Protein AF-A0A016V0T1-F1 (afdb_monomer_lite)

Foldseek 3Di:
DDDDDDDDPDPPVVVVLVVVLVVVLVVLVVCCVADQDPVRDGDGDDDDDDDPDVSSVVSCCVRVNDPWDWDWDADPVGDIDIDIDDPPD

Radius of gyration: 19.75 Å; chains: 1; bounding box: 42×63×46 Å

Sequence (89 aa):
MCQSESGGYAPSSLTTVDHMAAMLNSLIAVRRRGYSTSEGHKKPFQMIIITHDDHLVDKLMIGSKPEFIYVLGKDNSGISHVRRQYSDG

pLDDT: mean 81.26, std 17.35, range [36.78, 96.94]

Organism: NCBI:txid53326

Structure (mmCIF, N/CA/C/O backbone):
data_AF-A0A016V0T1-F1
#
_entry.id   AF-A0A016V0T1-F1
#
loop_
_atom_site.group_PDB
_atom_site.id
_atom_site.type_symbol
_atom_site.label_atom_id
_atom_site.label_alt_id
_atom_site.label_comp_id
_atom_site.label_asym_id
_atom_site.label_entity_id
_atom_site.label_seq_id
_atom_site.pdbx_PDB_ins_code
_atom_site.Cartn_x
_atom_site.Cartn_y
_atom_site.Cartn_z
_atom_site.occupancy
_atom_site.B_iso_or_equiv
_atom_site.auth_seq_id
_atom_site.auth_comp_id
_atom_site.auth_asym_id
_atom_site.auth_atom_id
_atom_site.pdbx_PDB_model_num
ATOM 1 N N . MET A 1 1 ? 30.506 -46.695 3.004 1.00 36.78 1 MET A N 1
ATOM 2 C CA . MET A 1 1 ? 29.262 -46.236 3.656 1.00 36.78 1 MET A CA 1
ATOM 3 C C . MET A 1 1 ? 29.525 -44.844 4.202 1.00 36.78 1 MET A C 1
ATOM 5 O O . MET A 1 1 ? 30.121 -44.726 5.261 1.00 36.78 1 MET A O 1
ATOM 9 N N . CYS A 1 2 ? 29.177 -43.807 3.445 1.00 37.84 2 CYS A N 1
ATOM 10 C CA . CYS A 1 2 ? 29.213 -42.428 3.927 1.00 37.84 2 CYS A CA 1
ATOM 11 C C . CYS A 1 2 ? 27.768 -42.059 4.244 1.00 37.84 2 CYS A C 1
ATOM 13 O O . CYS A 1 2 ? 26.911 -42.127 3.365 1.00 37.84 2 CYS A O 1
ATOM 15 N N . GLN A 1 3 ? 27.494 -41.809 5.521 1.00 39.94 3 GLN A N 1
ATOM 16 C CA . GLN A 1 3 ? 26.177 -41.409 5.989 1.00 39.94 3 GLN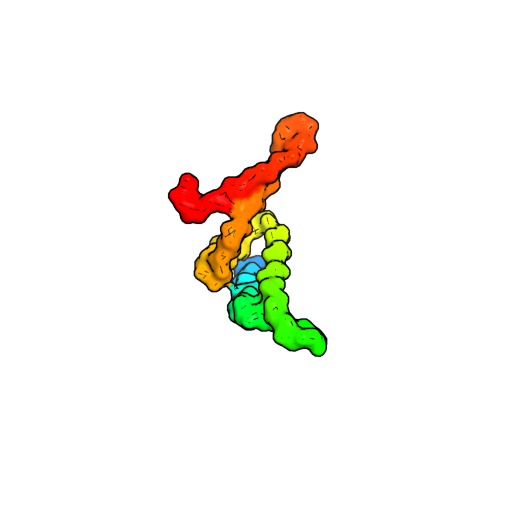 A CA 1
ATOM 17 C C . GLN A 1 3 ? 25.900 -39.999 5.465 1.00 39.94 3 GLN A C 1
ATOM 19 O O . GLN A 1 3 ? 26.701 -39.088 5.651 1.00 39.94 3 GLN A O 1
ATOM 24 N N . SER A 1 4 ? 24.797 -39.870 4.740 1.00 43.72 4 SER A N 1
ATOM 25 C CA . SER A 1 4 ? 24.270 -38.629 4.190 1.00 43.72 4 SER A CA 1
ATOM 26 C C . SER A 1 4 ? 23.835 -37.698 5.318 1.00 43.72 4 SER A C 1
ATOM 28 O O . SER A 1 4 ? 22.954 -38.048 6.106 1.00 43.72 4 SER A O 1
ATOM 30 N N . GLU A 1 5 ? 24.461 -36.526 5.378 1.00 44.41 5 GLU A N 1
ATOM 31 C CA . GLU A 1 5 ? 24.112 -35.447 6.292 1.00 44.41 5 GLU A CA 1
ATOM 32 C C . GLU A 1 5 ? 22.699 -34.927 6.001 1.00 44.41 5 GLU A C 1
ATOM 34 O O . GLU A 1 5 ? 22.289 -34.685 4.866 1.00 44.41 5 GLU A O 1
ATOM 39 N N . SER A 1 6 ? 21.951 -34.800 7.087 1.00 46.56 6 SER A N 1
ATOM 40 C CA . SER A 1 6 ? 20.610 -34.252 7.213 1.00 46.56 6 SER A CA 1
ATOM 41 C C . SER A 1 6 ? 20.463 -32.884 6.544 1.00 46.56 6 SER A C 1
ATOM 43 O O . SER A 1 6 ? 21.084 -31.906 6.961 1.00 46.56 6 SER A O 1
ATOM 45 N N . GLY A 1 7 ? 19.576 -32.808 5.549 1.00 41.34 7 GLY A N 1
ATOM 46 C CA . GLY A 1 7 ? 19.131 -31.558 4.943 1.00 41.34 7 GLY A CA 1
ATOM 47 C C . GLY A 1 7 ? 18.375 -30.698 5.955 1.00 41.34 7 GLY A C 1
ATOM 48 O O . GLY A 1 7 ? 17.227 -30.983 6.296 1.00 41.34 7 GLY A O 1
ATOM 49 N N . GLY A 1 8 ? 19.023 -29.637 6.432 1.00 43.59 8 GLY A N 1
ATOM 50 C CA . GLY A 1 8 ? 18.362 -28.563 7.162 1.00 43.59 8 GLY A CA 1
ATOM 51 C C . GLY A 1 8 ? 17.442 -27.798 6.215 1.00 43.59 8 GLY A C 1
ATOM 52 O O . GLY A 1 8 ? 17.909 -27.157 5.276 1.00 43.59 8 GLY A O 1
ATOM 53 N N . TYR A 1 9 ? 16.131 -27.869 6.450 1.00 52.78 9 TYR A N 1
ATOM 54 C CA . TYR A 1 9 ? 15.170 -26.980 5.807 1.00 52.78 9 TYR A CA 1
ATOM 55 C C . TYR A 1 9 ? 15.516 -25.540 6.198 1.00 52.78 9 TYR A C 1
ATOM 57 O O . TYR A 1 9 ? 15.388 -25.160 7.362 1.00 52.78 9 TYR A O 1
ATOM 65 N N . ALA A 1 10 ? 15.961 -24.737 5.230 1.00 57.09 10 ALA A N 1
ATOM 66 C CA . ALA A 1 10 ? 15.978 -23.291 5.391 1.00 57.09 10 ALA A CA 1
ATOM 67 C C . ALA A 1 10 ? 14.562 -22.843 5.802 1.00 57.09 10 ALA A C 1
ATOM 69 O O . ALA A 1 10 ? 13.592 -23.356 5.231 1.00 57.09 10 ALA A O 1
ATOM 70 N N . PRO A 1 11 ? 14.403 -21.935 6.784 1.00 54.31 11 PRO A N 1
ATOM 71 C CA . PRO A 1 11 ? 13.084 -21.460 7.171 1.00 54.31 11 PRO A CA 1
ATOM 72 C C . PRO A 1 11 ? 12.424 -20.867 5.926 1.00 54.31 11 PRO A C 1
ATOM 74 O O . PRO A 1 11 ? 12.920 -19.902 5.344 1.00 54.31 11 PRO A O 1
ATOM 77 N N . SER A 1 12 ? 11.351 -21.511 5.465 1.00 58.72 12 SER A N 1
ATOM 78 C CA . SER A 1 12 ? 10.665 -21.135 4.233 1.00 58.72 12 SER A CA 1
ATOM 79 C C . SER A 1 12 ? 10.204 -19.690 4.367 1.00 58.72 12 SER A C 1
ATOM 81 O O . SER A 1 12 ? 9.467 -19.382 5.307 1.00 58.72 12 SER A O 1
ATOM 83 N N . SER A 1 13 ? 10.621 -18.822 3.448 1.00 61.06 13 SER A N 1
ATOM 84 C CA . SER A 1 13 ? 10.257 -17.397 3.367 1.00 61.06 13 SER A CA 1
ATOM 85 C C . SER A 1 13 ? 8.765 -17.124 3.607 1.00 61.06 13 SER A C 1
ATOM 87 O O . SER A 1 13 ? 8.414 -16.121 4.224 1.00 61.06 13 SER A O 1
ATOM 89 N N . LEU A 1 14 ? 7.907 -18.069 3.212 1.00 63.31 14 LEU A N 1
ATOM 90 C CA . LEU A 1 14 ? 6.472 -18.134 3.510 1.00 63.31 14 LEU A CA 1
ATOM 91 C C . LEU A 1 14 ? 6.145 -17.880 4.992 1.00 63.31 14 LEU A C 1
ATOM 93 O O . LEU A 1 14 ? 5.310 -17.039 5.307 1.00 63.31 14 LEU A O 1
ATOM 97 N N . THR A 1 15 ? 6.855 -18.535 5.914 1.00 76.69 15 THR A N 1
ATOM 98 C CA . THR A 1 15 ? 6.636 -18.363 7.362 1.00 76.69 15 THR A CA 1
ATOM 99 C C . THR A 1 15 ? 6.966 -16.948 7.833 1.00 76.69 15 THR A C 1
ATOM 101 O O . THR A 1 15 ? 6.299 -16.415 8.715 1.00 76.69 15 THR A O 1
ATOM 104 N N . THR A 1 16 ? 7.960 -16.295 7.233 1.00 87.81 16 THR A N 1
ATOM 105 C CA . THR A 1 16 ? 8.334 -14.921 7.586 1.00 87.81 16 THR A CA 1
ATOM 106 C C . THR A 1 16 ? 7.266 -13.929 7.129 1.00 87.81 16 THR A C 1
ATOM 108 O O . THR A 1 16 ? 6.870 -13.057 7.904 1.00 87.81 16 THR A O 1
ATOM 111 N N . VAL A 1 17 ? 6.755 -14.086 5.903 1.00 92.19 17 VAL A N 1
ATOM 112 C CA . VAL A 1 17 ? 5.665 -13.255 5.359 1.00 92.19 17 VAL A CA 1
ATOM 113 C C . VAL A 1 17 ? 4.401 -13.379 6.210 1.00 92.19 17 VAL A C 1
ATOM 115 O O . VAL A 1 17 ? 3.771 -12.370 6.531 1.00 92.19 17 VAL A O 1
ATOM 118 N N . ASP A 1 18 ? 4.072 -14.592 6.652 1.00 93.19 18 ASP A N 1
ATOM 119 C CA . ASP A 1 18 ? 2.912 -14.862 7.505 1.00 93.19 18 ASP A CA 1
ATOM 120 C C . ASP A 1 18 ? 2.992 -14.129 8.843 1.00 93.19 18 ASP A C 1
ATOM 122 O O . ASP A 1 18 ? 2.040 -13.453 9.248 1.00 93.19 18 ASP A O 1
ATOM 126 N N . HIS A 1 19 ? 4.145 -14.208 9.507 1.00 94.44 19 HIS A N 1
ATOM 127 C CA . HIS A 1 19 ? 4.364 -13.509 10.768 1.00 94.44 19 HIS A CA 1
ATOM 128 C C . HIS A 1 19 ? 4.328 -11.985 10.593 1.00 94.44 19 HIS A C 1
ATOM 130 O O . HIS A 1 19 ? 3.735 -11.289 11.422 1.00 94.44 19 HIS A O 1
ATOM 136 N N . MET A 1 20 ? 4.902 -11.453 9.507 1.00 95.06 20 MET A N 1
ATOM 137 C CA . MET A 1 20 ? 4.841 -10.018 9.208 1.00 95.06 20 MET A CA 1
ATOM 138 C C . MET A 1 20 ? 3.403 -9.549 8.978 1.00 95.06 20 MET A C 1
ATOM 140 O O . MET A 1 20 ? 2.976 -8.559 9.574 1.00 95.06 20 MET A O 1
ATOM 144 N N . ALA A 1 21 ? 2.629 -10.280 8.176 1.00 95.69 21 ALA A N 1
ATOM 145 C CA . ALA A 1 21 ? 1.227 -9.963 7.936 1.00 95.69 21 ALA A CA 1
ATOM 146 C C . ALA A 1 21 ? 0.413 -9.992 9.238 1.00 95.69 21 ALA A C 1
ATOM 148 O O . ALA A 1 21 ? -0.352 -9.065 9.509 1.00 95.69 21 ALA A O 1
ATOM 149 N N . ALA A 1 22 ? 0.603 -11.016 10.076 1.00 95.50 22 ALA A N 1
ATOM 150 C CA . ALA A 1 22 ? -0.076 -11.130 11.366 1.00 95.50 22 ALA A CA 1
ATOM 151 C C . ALA A 1 22 ? 0.248 -9.947 12.295 1.00 95.50 22 ALA A C 1
ATOM 153 O O . ALA A 1 22 ? -0.657 -9.354 12.895 1.00 95.50 22 ALA A O 1
ATOM 154 N N . MET A 1 23 ? 1.523 -9.560 12.372 1.00 95.06 23 MET A N 1
ATOM 155 C CA . MET A 1 23 ? 1.981 -8.425 13.171 1.00 95.06 23 MET A CA 1
ATOM 156 C C . MET A 1 23 ? 1.358 -7.107 12.691 1.00 95.06 23 MET A C 1
ATOM 158 O O . MET A 1 23 ? 0.774 -6.371 13.489 1.00 95.06 23 MET A O 1
ATOM 162 N N . LEU A 1 24 ? 1.440 -6.820 11.389 1.00 95.12 24 LEU A N 1
ATOM 163 C CA . LEU A 1 24 ? 0.941 -5.574 10.805 1.00 95.12 24 LEU A CA 1
ATOM 164 C C . LEU A 1 24 ? -0.584 -5.472 10.908 1.00 95.12 24 LEU A C 1
ATOM 166 O O . LEU A 1 24 ? -1.099 -4.431 11.316 1.00 95.12 24 LEU A O 1
ATOM 170 N N . ASN A 1 25 ? -1.308 -6.560 10.632 1.00 93.81 25 ASN A N 1
ATOM 171 C CA . ASN A 1 25 ? -2.761 -6.610 10.796 1.00 93.81 25 ASN A CA 1
ATOM 172 C C . ASN A 1 25 ? -3.171 -6.320 12.247 1.00 93.81 25 ASN A C 1
ATOM 174 O O . ASN A 1 25 ? -4.070 -5.511 12.487 1.00 93.81 25 ASN A O 1
ATOM 178 N N . SER A 1 26 ? -2.472 -6.917 13.217 1.00 92.12 26 SER A N 1
ATOM 179 C CA . SER A 1 26 ? -2.717 -6.670 14.644 1.00 92.12 26 SER A CA 1
ATOM 180 C C . SER A 1 26 ? -2.479 -5.202 15.008 1.00 92.12 26 SER A C 1
ATOM 182 O O . SER A 1 26 ? -3.294 -4.580 15.692 1.00 92.12 26 SER A O 1
ATOM 184 N N . LEU A 1 27 ? -1.396 -4.613 14.497 1.00 90.31 27 LEU A N 1
ATOM 185 C CA . LEU A 1 27 ? -1.038 -3.220 14.744 1.00 90.31 27 LEU A CA 1
ATOM 186 C C . LEU A 1 27 ? -2.098 -2.244 14.218 1.00 90.31 27 LEU A C 1
ATOM 188 O O . LEU A 1 27 ? -2.518 -1.332 14.936 1.00 90.31 27 LEU A O 1
ATOM 192 N N . ILE A 1 28 ? -2.551 -2.456 12.979 1.00 89.62 28 ILE A N 1
ATOM 193 C CA . ILE A 1 28 ? -3.591 -1.644 12.335 1.00 89.62 28 ILE A CA 1
ATOM 194 C C . ILE A 1 28 ? -4.907 -1.778 13.099 1.00 89.62 28 ILE A C 1
ATOM 196 O O . ILE A 1 28 ? -5.559 -0.771 13.374 1.00 89.62 28 ILE A O 1
ATOM 200 N N . ALA A 1 29 ? -5.290 -2.999 13.483 1.00 87.56 29 ALA A N 1
ATOM 201 C CA . ALA A 1 29 ? -6.534 -3.254 14.204 1.00 87.56 29 ALA A CA 1
ATOM 202 C C . ALA A 1 29 ? -6.585 -2.520 15.553 1.00 87.56 29 ALA A C 1
ATOM 204 O O . ALA A 1 29 ? -7.602 -1.906 15.887 1.00 87.56 29 ALA A O 1
ATOM 205 N N . VAL A 1 30 ? -5.479 -2.529 16.306 1.00 86.25 30 VAL A N 1
ATOM 206 C CA . VAL A 1 30 ? -5.378 -1.816 17.588 1.00 86.25 30 VAL A CA 1
ATOM 207 C C . VAL A 1 30 ? -5.443 -0.304 17.375 1.00 86.25 30 VAL A C 1
ATOM 209 O O . VAL A 1 30 ? -6.169 0.394 18.084 1.0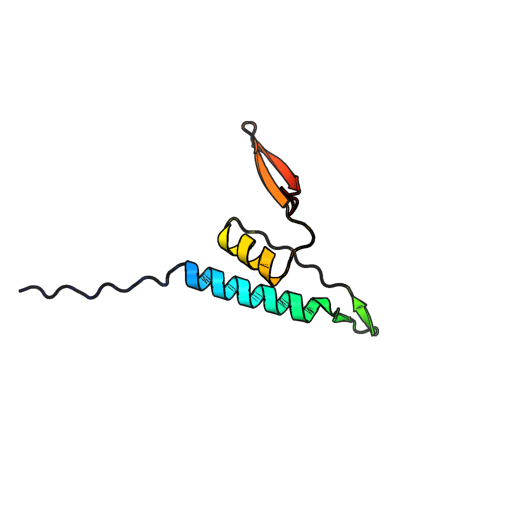0 86.25 30 VAL A O 1
ATOM 212 N N . ARG A 1 31 ? -4.715 0.218 16.384 1.00 82.38 31 ARG A N 1
ATOM 213 C CA . ARG A 1 31 ? -4.550 1.668 16.212 1.00 82.38 31 ARG A CA 1
ATOM 214 C C . ARG A 1 31 ? -5.642 2.348 15.396 1.00 82.38 31 ARG A C 1
ATOM 216 O O . ARG A 1 31 ? -5.802 3.561 15.513 1.00 82.38 31 ARG A O 1
ATOM 223 N N . ARG A 1 32 ? -6.470 1.592 14.671 1.00 77.69 32 ARG A N 1
ATOM 224 C CA . ARG A 1 32 ? -7.690 2.108 14.019 1.00 77.69 32 ARG A CA 1
ATOM 225 C C . ARG A 1 32 ? -8.654 2.791 14.987 1.00 77.69 32 ARG A C 1
ATOM 227 O O . ARG A 1 32 ? -9.423 3.647 14.572 1.00 77.69 32 ARG A O 1
ATOM 234 N N . ARG A 1 33 ? -8.596 2.463 16.280 1.00 73.44 33 ARG A N 1
ATOM 235 C CA . ARG A 1 33 ? -9.422 3.093 17.326 1.00 73.44 33 ARG A CA 1
ATOM 236 C C . ARG A 1 33 ? -8.957 4.513 17.702 1.00 73.44 33 ARG A C 1
ATOM 238 O O . ARG A 1 33 ? -9.600 5.160 18.533 1.00 73.44 33 ARG A O 1
ATOM 245 N N . GLY A 1 34 ? -7.886 4.995 17.063 1.00 69.06 34 GLY A N 1
ATOM 246 C CA . GLY A 1 34 ? -7.200 6.243 17.375 1.00 69.06 34 GLY A CA 1
ATOM 247 C C . GLY A 1 34 ? -6.302 6.089 18.600 1.00 69.06 34 GLY A C 1
ATOM 248 O O . GLY A 1 34 ? -6.542 5.239 19.458 1.00 69.06 34 GLY A O 1
ATOM 249 N N . TYR A 1 35 ? -5.258 6.909 18.687 1.00 69.69 35 TYR A N 1
ATOM 250 C CA . TYR A 1 35 ? -4.457 7.021 19.905 1.00 69.69 35 TYR A CA 1
ATOM 251 C C . TYR A 1 35 ? -4.762 8.345 20.599 1.00 69.69 35 TYR A C 1
ATOM 253 O O . TYR A 1 35 ? -4.920 9.378 19.943 1.00 69.69 35 TYR A O 1
ATOM 261 N N . SER A 1 36 ? -4.870 8.297 21.925 1.00 70.88 36 SER A N 1
ATOM 262 C CA . SER A 1 36 ? -5.021 9.492 22.750 1.00 70.88 36 SER A CA 1
ATOM 263 C C . SER A 1 36 ? -3.692 10.234 22.777 1.00 70.88 36 SER A C 1
ATOM 265 O O . SER A 1 36 ? -2.667 9.664 23.152 1.00 70.88 36 SER A O 1
ATOM 267 N N . THR A 1 37 ? -3.690 11.494 22.361 1.00 71.06 37 THR A N 1
ATOM 268 C CA . THR A 1 37 ? -2.556 12.383 22.612 1.00 71.06 37 THR A CA 1
ATOM 269 C C . THR A 1 37 ? -2.553 12.814 24.080 1.00 71.06 37 THR A C 1
ATOM 271 O O . THR A 1 37 ? -3.552 12.663 24.785 1.00 71.06 37 THR A O 1
ATOM 274 N N . SER A 1 38 ? -1.437 13.381 24.544 1.00 70.75 38 SER A N 1
ATOM 275 C CA . SER A 1 38 ? -1.311 13.982 25.883 1.00 70.75 38 SER A CA 1
ATOM 276 C C . SER A 1 38 ? -2.371 15.051 26.178 1.00 70.75 38 SER A C 1
ATOM 278 O O . SER A 1 38 ? -2.647 15.335 27.336 1.00 70.75 38 SER A O 1
ATOM 280 N N . GLU A 1 39 ? -2.991 15.606 25.137 1.00 77.94 39 GLU A N 1
ATOM 281 C CA . GLU A 1 39 ? -4.046 16.621 25.212 1.00 77.94 39 GLU A CA 1
ATOM 282 C C . GLU A 1 39 ? -5.467 16.027 25.114 1.00 77.94 39 GLU A C 1
ATOM 284 O O . GLU A 1 39 ? -6.444 16.756 24.988 1.00 77.94 39 GLU A O 1
ATOM 289 N N . GLY A 1 40 ? -5.615 14.696 25.147 1.00 74.00 40 GLY A N 1
ATOM 290 C CA . GLY A 1 40 ? -6.919 14.020 25.122 1.00 74.00 40 GLY A CA 1
ATOM 291 C C . GLY A 1 40 ? -7.575 13.923 23.738 1.00 74.00 40 GLY A C 1
ATOM 292 O O . GLY A 1 40 ? -8.657 13.348 23.606 1.00 74.00 40 GLY A O 1
ATOM 293 N N . HIS A 1 41 ? -6.925 14.420 22.683 1.00 73.50 41 HIS A N 1
ATOM 294 C CA . HIS A 1 41 ? -7.415 14.295 21.313 1.00 73.50 41 HIS A CA 1
ATOM 295 C C . HIS A 1 41 ? -7.108 12.907 20.741 1.00 73.50 41 HIS A C 1
ATOM 297 O O . HIS A 1 41 ? -5.985 12.411 20.836 1.00 73.50 41 HIS A O 1
ATOM 303 N N . LYS A 1 42 ? -8.095 12.278 20.092 1.00 72.62 42 LYS A N 1
ATOM 304 C CA . LYS A 1 42 ? -7.863 11.061 19.304 1.00 72.62 42 LYS A CA 1
ATOM 305 C C . LYS A 1 42 ? -7.291 11.451 17.947 1.00 72.62 42 LYS A C 1
ATOM 307 O O . LYS A 1 42 ? -8.003 12.040 17.137 1.00 72.62 42 LYS A O 1
ATOM 312 N N . LYS A 1 43 ? -6.025 11.117 17.684 1.00 77.38 43 LYS A N 1
ATOM 313 C CA . LYS A 1 43 ? -5.445 11.276 16.343 1.00 77.38 43 LYS A CA 1
ATOM 314 C C . LYS A 1 43 ? -5.684 10.025 15.488 1.00 77.38 43 LYS A C 1
ATOM 316 O O . LYS A 1 43 ? -5.585 8.909 16.013 1.00 77.38 43 LYS A O 1
ATOM 321 N N . PRO A 1 44 ? -5.993 10.193 14.188 1.00 78.75 44 PRO A N 1
ATOM 322 C CA . PRO A 1 44 ? -6.100 9.072 13.267 1.00 78.75 44 PRO A CA 1
ATOM 323 C C . PRO A 1 44 ? -4.734 8.396 13.111 1.00 78.75 44 PRO A C 1
ATOM 325 O O . PRO A 1 44 ? -3.697 9.057 13.053 1.00 78.75 44 PRO A O 1
ATOM 328 N N . PHE A 1 45 ? -4.734 7.067 13.061 1.00 84.19 45 PHE A N 1
ATOM 329 C CA . PHE A 1 45 ? -3.531 6.289 12.797 1.00 84.19 45 PHE A CA 1
ATOM 330 C C . PHE A 1 45 ? -3.291 6.202 11.292 1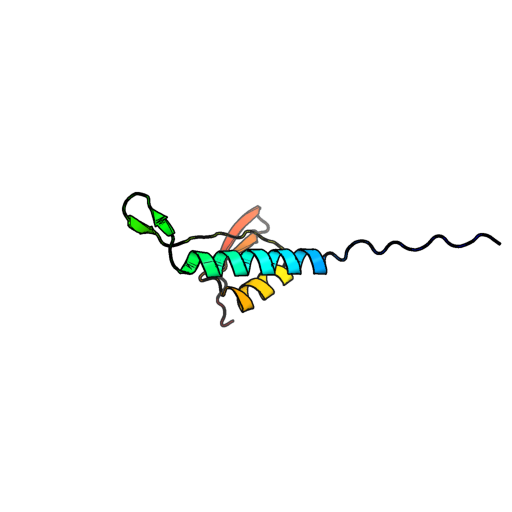.00 84.19 45 PHE A C 1
ATOM 332 O O . PHE A 1 45 ? -4.167 5.759 10.554 1.00 84.19 45 PHE A O 1
ATOM 339 N N . GLN A 1 46 ? -2.097 6.594 10.857 1.00 88.12 46 GLN A N 1
ATOM 340 C CA . GLN A 1 46 ? -1.650 6.456 9.475 1.00 88.12 46 GLN A CA 1
ATOM 341 C C . GLN A 1 46 ? -0.451 5.514 9.424 1.00 88.12 46 GLN A C 1
ATOM 343 O O . GLN A 1 46 ? 0.452 5.602 10.257 1.00 88.12 46 GLN A O 1
ATOM 348 N N . MET A 1 47 ? -0.445 4.616 8.442 1.00 90.00 47 MET A N 1
ATOM 349 C CA . MET A 1 47 ? 0.652 3.683 8.215 1.00 90.00 47 MET A CA 1
ATOM 350 C C . MET A 1 47 ? 0.907 3.533 6.722 1.00 90.00 47 MET A C 1
ATOM 352 O O . MET A 1 47 ? -0.033 3.377 5.947 1.00 90.00 47 MET A O 1
ATOM 356 N N . ILE A 1 48 ? 2.183 3.565 6.343 1.00 93.81 48 ILE A N 1
ATOM 357 C CA . ILE A 1 48 ? 2.646 3.354 4.972 1.00 93.81 48 ILE A CA 1
ATOM 358 C C . ILE A 1 48 ? 3.494 2.088 4.975 1.00 93.81 48 ILE A C 1
ATOM 360 O O . ILE A 1 48 ? 4.393 1.944 5.804 1.00 93.81 48 ILE A O 1
ATOM 364 N N . ILE A 1 49 ? 3.193 1.174 4.058 1.00 93.81 49 ILE A N 1
ATOM 365 C CA . ILE A 1 49 ? 3.925 -0.078 3.873 1.00 93.81 49 ILE A CA 1
ATOM 366 C C . ILE A 1 49 ? 4.522 -0.040 2.470 1.00 93.81 49 ILE A C 1
ATOM 368 O O . ILE A 1 49 ? 3.800 0.187 1.502 1.00 93.81 49 ILE A O 1
ATOM 372 N N . ILE A 1 50 ? 5.833 -0.253 2.367 1.00 95.81 50 ILE A N 1
ATOM 373 C CA . ILE A 1 50 ? 6.549 -0.369 1.094 1.00 95.81 50 ILE A CA 1
ATOM 374 C C . ILE A 1 50 ? 7.041 -1.808 0.9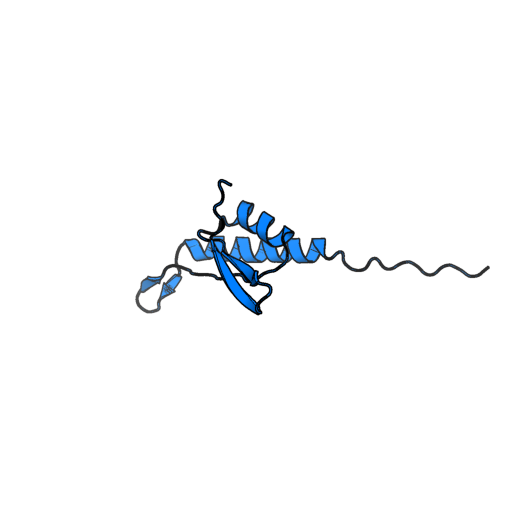98 1.00 95.81 50 ILE A C 1
ATOM 376 O O . ILE A 1 50 ? 7.830 -2.249 1.830 1.00 95.81 50 ILE A O 1
ATOM 380 N N . THR A 1 51 ? 6.549 -2.544 0.007 1.00 94.50 51 THR A N 1
ATOM 381 C CA . THR A 1 51 ? 6.908 -3.944 -0.224 1.00 94.50 51 THR A CA 1
ATOM 382 C C . THR A 1 51 ? 6.931 -4.237 -1.720 1.00 94.50 51 THR A C 1
ATOM 384 O O . THR A 1 51 ? 6.240 -3.575 -2.491 1.00 94.50 51 THR A O 1
ATOM 387 N N . HIS A 1 52 ? 7.741 -5.216 -2.111 1.00 93.88 52 HIS A N 1
ATOM 388 C CA . HIS A 1 52 ? 7.724 -5.829 -3.442 1.00 93.88 52 HIS A CA 1
ATOM 389 C C . HIS A 1 52 ? 7.185 -7.272 -3.399 1.00 93.88 52 HIS A C 1
ATOM 391 O O . HIS A 1 52 ? 7.193 -7.955 -4.414 1.00 93.88 52 HIS A O 1
ATOM 397 N N . ASP A 1 53 ? 6.791 -7.751 -2.215 1.00 93.50 53 ASP A N 1
ATOM 398 C CA . ASP A 1 53 ? 6.282 -9.103 -1.989 1.00 93.50 53 ASP A CA 1
ATOM 399 C C . ASP A 1 53 ? 4.755 -9.123 -2.145 1.00 93.50 53 ASP A C 1
ATOM 401 O O . ASP A 1 53 ? 4.031 -8.573 -1.306 1.00 93.50 53 ASP A O 1
ATOM 405 N N . ASP A 1 54 ? 4.282 -9.761 -3.216 1.00 91.50 54 ASP A N 1
ATOM 406 C CA . ASP A 1 54 ? 2.857 -9.860 -3.550 1.00 91.50 54 ASP A CA 1
ATOM 407 C C . ASP A 1 54 ? 2.065 -10.670 -2.506 1.00 91.50 54 ASP A C 1
ATOM 409 O O . ASP A 1 54 ? 0.931 -10.319 -2.174 1.00 91.50 54 ASP A O 1
ATOM 413 N N . HIS A 1 55 ? 2.670 -11.696 -1.890 1.00 93.12 55 HIS A N 1
ATOM 414 C CA . HIS A 1 55 ? 2.007 -12.498 -0.856 1.00 93.12 55 HIS A CA 1
ATOM 415 C C . HIS A 1 55 ? 1.706 -11.676 0.402 1.00 93.12 55 HIS A C 1
ATOM 417 O O . HIS A 1 55 ? 0.669 -11.873 1.049 1.00 93.12 55 HIS A O 1
ATOM 423 N N . LEU A 1 56 ? 2.595 -10.749 0.768 1.00 94.06 56 LEU A N 1
ATOM 424 C CA . LEU A 1 56 ? 2.339 -9.811 1.857 1.00 94.06 56 LEU A CA 1
ATOM 425 C C . LEU A 1 56 ? 1.198 -8.849 1.498 1.00 94.06 56 LEU A C 1
ATOM 427 O O . LEU A 1 56 ? 0.338 -8.596 2.346 1.00 94.06 56 LEU A O 1
ATOM 431 N N . VAL A 1 57 ? 1.163 -8.342 0.259 1.00 93.12 57 VAL A N 1
ATOM 432 C CA . VAL A 1 57 ? 0.088 -7.458 -0.225 1.00 93.12 57 VAL A CA 1
ATOM 433 C C . VAL A 1 57 ? -1.268 -8.154 -0.113 1.00 93.12 57 VAL A C 1
ATOM 435 O O . VAL A 1 57 ? -2.173 -7.608 0.522 1.00 93.12 57 VAL A O 1
ATOM 438 N N . ASP A 1 58 ? -1.393 -9.383 -0.614 1.00 92.3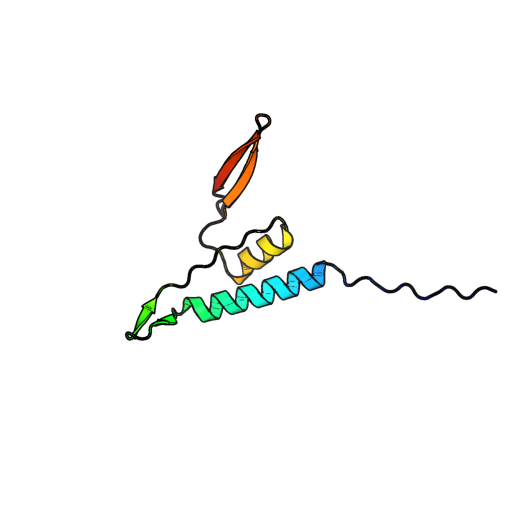1 58 ASP A N 1
ATOM 439 C CA . ASP A 1 58 ? -2.640 -10.158 -0.568 1.00 92.31 58 ASP A CA 1
ATOM 440 C C . ASP A 1 58 ? -3.153 -10.356 0.865 1.00 92.31 58 ASP A C 1
ATOM 442 O O . ASP A 1 58 ? -4.328 -10.132 1.179 1.00 92.31 58 ASP A O 1
ATOM 446 N N . LYS A 1 59 ? -2.258 -10.722 1.788 1.00 94.12 59 LYS A N 1
ATOM 447 C CA . LYS A 1 59 ? -2.619 -10.924 3.201 1.00 94.12 59 LYS A CA 1
ATOM 448 C C . LYS A 1 59 ? -3.062 -9.630 3.877 1.00 94.12 59 LYS A C 1
ATOM 450 O O . LYS A 1 59 ? -3.980 -9.651 4.705 1.00 94.12 59 LYS A O 1
ATOM 455 N N . LEU A 1 60 ? -2.431 -8.504 3.546 1.00 93.62 60 LEU A N 1
ATOM 456 C CA . LEU A 1 60 ? -2.820 -7.194 4.065 1.00 93.62 60 LEU A CA 1
ATOM 457 C C . LEU A 1 60 ? -4.160 -6.737 3.485 1.00 93.62 60 LEU A C 1
ATOM 459 O O . LEU A 1 60 ? -4.964 -6.171 4.231 1.00 93.62 60 LEU A O 1
ATOM 463 N N . MET A 1 61 ? -4.432 -7.031 2.212 1.00 91.50 61 MET A N 1
ATOM 464 C CA . MET A 1 61 ? -5.715 -6.752 1.564 1.00 91.50 61 MET A CA 1
ATOM 465 C C . MET A 1 61 ? -6.876 -7.470 2.241 1.00 91.50 61 MET A C 1
ATOM 467 O O . MET A 1 61 ? -7.921 -6.862 2.466 1.00 91.50 61 MET A O 1
ATOM 471 N N . ILE A 1 62 ? -6.684 -8.727 2.641 1.00 91.19 62 ILE A N 1
ATOM 472 C CA . ILE A 1 62 ? -7.708 -9.491 3.362 1.00 91.19 62 ILE A CA 1
ATOM 473 C C . ILE A 1 62 ? -7.862 -8.979 4.801 1.00 91.19 62 ILE A C 1
ATOM 475 O O . ILE A 1 62 ? -8.977 -8.690 5.243 1.00 91.19 62 ILE A O 1
ATOM 479 N N . GLY A 1 63 ? -6.752 -8.882 5.540 1.00 90.94 63 GLY A N 1
ATOM 480 C CA . GLY A 1 63 ? -6.780 -8.655 6.987 1.00 90.94 63 GLY A CA 1
ATOM 481 C C . GLY A 1 63 ? -7.010 -7.200 7.388 1.00 90.94 63 GLY A C 1
ATOM 482 O O . GLY A 1 63 ? -7.841 -6.910 8.249 1.00 90.94 63 GLY A O 1
ATOM 483 N N . SER A 1 64 ? -6.280 -6.275 6.767 1.00 89.31 64 SER A N 1
ATOM 484 C CA . SER A 1 64 ? -6.305 -4.860 7.141 1.00 89.31 64 SER A CA 1
ATOM 485 C C . SER A 1 64 ? -7.139 -3.995 6.210 1.00 89.31 64 SER A C 1
ATOM 487 O O . SER A 1 64 ? -7.678 -2.993 6.677 1.00 89.31 64 SER A O 1
ATOM 489 N N . LYS A 1 65 ? -7.298 -4.385 4.939 1.00 90.31 65 LYS A N 1
ATOM 490 C CA . LYS A 1 65 ? -7.966 -3.591 3.894 1.00 90.31 65 LYS A CA 1
ATOM 491 C C . LYS A 1 65 ? -7.414 -2.156 3.851 1.00 90.31 65 LYS A C 1
ATOM 493 O O . LYS A 1 65 ? -8.058 -1.243 4.381 1.00 90.31 65 LYS A O 1
ATOM 498 N N . PRO A 1 66 ? -6.197 -1.960 3.309 1.00 89.81 66 PRO A N 1
ATOM 499 C CA . PRO A 1 66 ? -5.624 -0.636 3.101 1.00 89.81 66 PRO A CA 1
ATOM 500 C C . PRO A 1 66 ? -6.568 0.263 2.295 1.00 89.81 66 PRO A C 1
ATOM 502 O O . PRO A 1 66 ? -7.232 -0.195 1.371 1.00 89.81 66 PRO A O 1
ATOM 505 N N . GLU A 1 67 ? -6.613 1.552 2.630 1.00 88.69 67 GLU A N 1
ATOM 506 C CA . GLU A 1 67 ? -7.463 2.534 1.933 1.00 88.69 67 GLU A CA 1
ATOM 507 C C . GLU A 1 67 ? -6.929 2.882 0.534 1.00 88.69 67 GLU A C 1
ATOM 509 O O . GLU A 1 67 ? -7.684 3.212 -0.384 1.00 88.69 67 GLU A O 1
ATOM 514 N N . PHE A 1 68 ? -5.608 2.810 0.372 1.00 90.69 68 PHE A N 1
ATOM 515 C CA . PHE A 1 68 ? -4.911 3.149 -0.857 1.00 90.69 68 PHE A CA 1
ATOM 516 C C . PHE A 1 68 ? -3.795 2.141 -1.114 1.00 90.69 68 PHE A C 1
ATOM 518 O O . PHE A 1 68 ? -3.028 1.817 -0.208 1.00 90.69 68 PHE A O 1
ATOM 525 N N . ILE A 1 69 ? -3.680 1.701 -2.364 1.00 92.81 69 ILE A N 1
ATOM 526 C CA . ILE A 1 69 ? -2.564 0.898 -2.857 1.00 92.81 69 ILE A CA 1
ATOM 527 C C . ILE A 1 69 ? -1.945 1.666 -4.015 1.00 92.81 69 ILE A C 1
ATOM 529 O O . ILE A 1 69 ? -2.656 2.124 -4.915 1.00 92.81 69 ILE A O 1
ATOM 533 N N . TYR A 1 70 ? -0.626 1.815 -3.990 1.00 94.75 70 TYR A N 1
ATOM 534 C CA . TYR A 1 70 ? 0.126 2.475 -5.046 1.00 94.75 70 TYR A CA 1
ATOM 535 C C . TYR A 1 70 ? 1.189 1.528 -5.582 1.00 94.75 70 TYR A C 1
ATOM 537 O O . TYR A 1 70 ? 1.960 0.956 -4.816 1.00 94.75 70 TYR A O 1
ATOM 545 N N . VAL A 1 71 ? 1.237 1.402 -6.903 1.00 94.06 71 VAL A N 1
ATOM 546 C CA . VAL A 1 71 ? 2.250 0.635 -7.620 1.00 94.06 71 VAL A CA 1
ATOM 547 C C . VAL A 1 71 ? 3.246 1.613 -8.222 1.00 94.06 71 VAL A C 1
ATOM 549 O O . VAL A 1 71 ? 2.867 2.551 -8.930 1.00 94.06 71 VAL A O 1
ATOM 552 N N . LEU A 1 72 ? 4.519 1.385 -7.920 1.00 95.12 72 LEU A N 1
ATOM 553 C CA . LEU A 1 72 ? 5.649 2.122 -8.468 1.00 95.12 72 LEU A CA 1
ATOM 554 C C . LEU A 1 72 ? 6.219 1.342 -9.652 1.00 95.12 72 LEU A C 1
ATOM 556 O O . LEU A 1 72 ? 6.613 0.188 -9.505 1.00 95.12 72 LEU A O 1
ATOM 560 N N . GLY A 1 73 ? 6.266 1.978 -10.818 1.00 94.44 73 GLY A N 1
ATOM 561 C CA . GLY A 1 73 ? 6.911 1.448 -12.017 1.00 94.44 73 GLY A CA 1
ATOM 562 C C . GLY A 1 73 ? 7.991 2.399 -12.516 1.00 94.44 73 GLY A C 1
ATOM 563 O O . GLY A 1 73 ? 7.982 3.581 -12.183 1.00 94.44 73 GLY A O 1
ATOM 564 N N . LYS A 1 74 ? 8.914 1.895 -13.331 1.00 96.94 74 LYS A N 1
ATOM 565 C CA . LYS A 1 74 ? 9.930 2.703 -14.011 1.00 96.94 74 LYS A CA 1
ATOM 566 C C . LYS A 1 74 ? 9.825 2.448 -15.505 1.00 96.94 74 LYS A C 1
ATOM 568 O O . LYS A 1 74 ? 9.735 1.294 -15.914 1.00 96.94 74 LYS A O 1
ATOM 573 N N . ASP A 1 75 ? 9.791 3.508 -16.301 1.00 95.38 75 ASP A N 1
ATOM 574 C CA . ASP A 1 75 ? 9.764 3.370 -17.756 1.00 95.38 75 ASP A CA 1
ATOM 575 C C . ASP A 1 75 ? 11.172 3.176 -18.348 1.00 95.38 75 ASP A C 1
ATOM 577 O O . ASP A 1 75 ? 12.188 3.232 -17.648 1.00 95.38 75 ASP A O 1
ATOM 581 N N . ASN A 1 76 ? 11.236 2.971 -19.666 1.00 96.19 76 ASN A N 1
ATOM 582 C CA . ASN A 1 76 ? 12.491 2.754 -20.393 1.00 96.19 76 ASN A CA 1
ATOM 583 C C . ASN A 1 76 ? 13.417 3.985 -20.403 1.00 96.19 76 ASN A C 1
ATOM 585 O O . ASN A 1 76 ? 14.609 3.842 -20.659 1.00 96.19 76 ASN A O 1
ATOM 589 N N . SER A 1 77 ? 12.888 5.182 -20.130 1.00 96.38 77 SER A N 1
ATOM 590 C CA . SER A 1 77 ? 13.679 6.413 -19.985 1.00 96.38 77 SER A CA 1
ATOM 591 C C . SER A 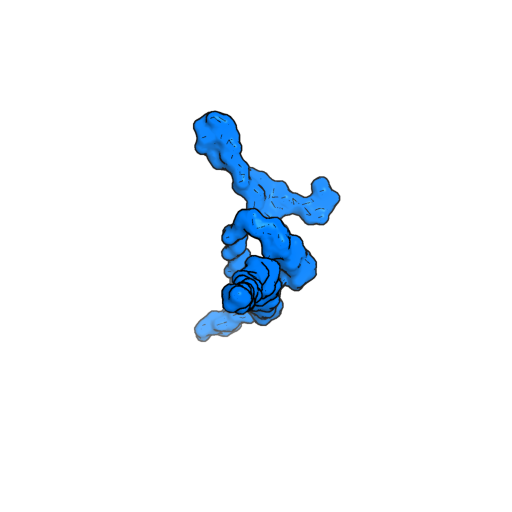1 77 ? 14.237 6.591 -18.570 1.00 96.38 77 SER A C 1
ATOM 593 O O . SER A 1 77 ? 15.060 7.467 -18.314 1.00 96.38 77 SER A O 1
ATOM 595 N N . GLY A 1 78 ? 13.818 5.726 -17.647 1.00 94.62 78 GLY A N 1
ATOM 596 C CA . GLY A 1 78 ? 14.230 5.732 -16.260 1.00 94.62 78 GLY A CA 1
ATOM 597 C C . GLY A 1 78 ? 13.412 6.655 -15.359 1.00 94.62 78 GLY A C 1
ATOM 598 O O . GLY A 1 78 ? 13.835 6.914 -14.231 1.00 94.62 78 GLY A O 1
ATOM 599 N N . ILE A 1 79 ? 12.248 7.115 -15.817 1.00 96.94 79 ILE A N 1
ATOM 600 C CA . ILE A 1 79 ? 11.325 7.926 -15.022 1.00 96.94 79 ILE A CA 1
ATOM 601 C C . ILE A 1 79 ? 10.421 7.002 -14.200 1.00 96.94 79 ILE A C 1
ATOM 603 O O . ILE A 1 79 ? 9.878 6.019 -14.711 1.00 96.94 79 ILE A O 1
ATOM 607 N N . SER A 1 80 ? 10.279 7.312 -12.908 1.00 96.62 80 SER A N 1
ATOM 608 C CA . SER A 1 80 ? 9.389 6.591 -11.996 1.00 96.62 80 SER A CA 1
ATOM 609 C C . SER A 1 80 ? 7.964 7.124 -12.090 1.00 96.62 80 SER A C 1
ATOM 611 O O . SER A 1 80 ? 7.731 8.323 -11.948 1.00 96.62 80 SER A O 1
ATOM 613 N N . HIS A 1 81 ? 7.008 6.215 -12.244 1.00 96.06 81 HIS A N 1
ATOM 614 C CA . HIS A 1 81 ? 5.580 6.505 -12.303 1.00 96.06 81 HIS A CA 1
ATOM 615 C C . HIS A 1 81 ? 4.867 5.860 -11.120 1.00 96.06 81 HIS A C 1
ATOM 617 O O . HIS A 1 81 ? 5.149 4.716 -10.759 1.00 96.06 81 HIS A O 1
ATOM 623 N N . VAL A 1 82 ? 3.922 6.590 -10.529 1.00 95.44 82 VAL A N 1
ATOM 624 C CA . VAL A 1 82 ? 3.062 6.096 -9.447 1.00 95.44 82 VAL A CA 1
ATOM 625 C C . VAL A 1 82 ? 1.658 5.913 -9.996 1.00 95.44 82 VAL A C 1
ATOM 627 O O . VAL A 1 82 ? 1.060 6.858 -10.507 1.00 95.44 82 VAL A O 1
ATOM 630 N N . ARG A 1 83 ? 1.105 4.709 -9.854 1.00 93.94 83 ARG A N 1
ATOM 631 C CA . ARG A 1 83 ? -0.281 4.412 -10.221 1.00 93.94 83 ARG A CA 1
ATOM 632 C C . ARG A 1 83 ? -1.050 3.938 -8.999 1.00 93.94 83 ARG A C 1
ATOM 634 O O . ARG A 1 83 ? -0.579 3.065 -8.279 1.00 93.94 83 ARG A O 1
ATOM 641 N N . ARG A 1 84 ? -2.251 4.476 -8.785 1.00 91.44 84 ARG A N 1
ATOM 642 C CA . ARG A 1 84 ? -3.180 3.936 -7.787 1.00 91.44 84 ARG A CA 1
ATOM 643 C C . ARG A 1 84 ? -3.792 2.640 -8.316 1.00 91.44 84 ARG A C 1
ATOM 645 O O . ARG A 1 84 ? -4.291 2.622 -9.437 1.00 91.44 84 ARG A O 1
ATOM 652 N N . GLN A 1 85 ? -3.746 1.584 -7.515 1.00 85.38 85 GLN A N 1
ATOM 653 C CA . GLN A 1 85 ? -4.439 0.331 -7.788 1.00 85.38 85 GLN A CA 1
ATOM 654 C C . GLN A 1 85 ? -5.763 0.337 -7.029 1.00 85.38 85 GLN A C 1
ATOM 656 O O . GLN A 1 85 ? -5.794 0.608 -5.825 1.00 85.38 85 GLN A O 1
ATOM 661 N N . TYR A 1 86 ? -6.852 0.091 -7.750 1.00 73.69 86 TYR A N 1
ATOM 662 C CA . TYR A 1 86 ? -8.177 -0.038 -7.166 1.00 73.69 86 TYR A CA 1
ATOM 663 C C . TYR A 1 86 ? -8.488 -1.519 -6.928 1.00 73.69 86 TYR A C 1
ATOM 665 O O . TYR A 1 86 ? -7.979 -2.399 -7.620 1.00 73.69 86 TYR A O 1
ATOM 673 N N . SER A 1 87 ? -9.252 -1.798 -5.878 1.00 63.03 87 SER A N 1
ATOM 674 C CA . SER A 1 87 ? -9.554 -3.155 -5.406 1.00 63.03 87 SER A CA 1
ATOM 675 C C . SER A 1 87 ? -10.602 -3.898 -6.250 1.00 63.03 87 SER A C 1
ATOM 677 O O . SER A 1 87 ? -10.923 -5.041 -5.941 1.00 63.03 87 SER A O 1
ATOM 679 N N . ASP A 1 88 ? -11.158 -3.246 -7.268 1.00 59.97 88 ASP A N 1
ATOM 680 C CA . ASP A 1 88 ? -12.268 -3.683 -8.121 1.00 59.97 88 ASP A CA 1
ATOM 681 C C . ASP A 1 88 ? -11.863 -4.095 -9.550 1.00 59.97 88 ASP A C 1
ATOM 683 O O . ASP A 1 88 ? -12.715 -4.599 -10.282 1.00 59.97 88 ASP A O 1
ATOM 687 N N . GLY A 1 89 ? -10.576 -3.999 -9.908 1.00 45.88 89 GLY A N 1
ATOM 688 C CA . GLY A 1 89 ? -10.055 -4.373 -11.232 1.00 45.88 89 GLY A CA 1
ATOM 689 C C . GLY A 1 89 ? -9.704 -3.170 -12.090 1.00 45.88 89 GLY A C 1
ATOM 690 O O . GLY A 1 89 ? -10.634 -2.461 -12.526 1.00 45.88 89 GLY A O 1
#

Secondary structure (DSSP, 8-state):
--PPPP------HHHHHHHHHHHHHHHHHHHTT-EE-TTS-EEPP--------HHHHHHHHHHT--S-EEEEEE-TTS-EEEEEEPTT-